Protein AF-E3KCB3-F1 (afdb_monomer_lite)

pLDDT: mean 86.54, std 14.81, range [37.72, 98.25]

Organism: Puccinia graminis f. sp. tritici (strain CRL 75-36-700-3 / race SCCL) (NCBI:txid418459)

Structure (mmCIF, N/CA/C/O backbone):
data_AF-E3KCB3-F1
#
_entry.id   AF-E3KCB3-F1
#
loop_
_atom_site.group_PDB
_atom_site.id
_atom_site.type_symbol
_atom_site.label_atom_id
_atom_site.label_alt_id
_atom_site.label_comp_id
_atom_site.label_asym_id
_atom_site.label_entity_id
_atom_site.label_seq_id
_atom_site.pdbx_PDB_ins_code
_atom_site.Cartn_x
_atom_site.Cartn_y
_atom_site.Cartn_z
_atom_site.occupancy
_atom_site.B_iso_or_equiv
_atom_site.auth_seq_id
_atom_site.auth_comp_id
_atom_site.auth_asym_id
_atom_site.auth_atom_id
_atom_site.pdbx_PDB_model_num
ATOM 1 N N . MET A 1 1 ? 73.413 -11.965 -43.718 1.0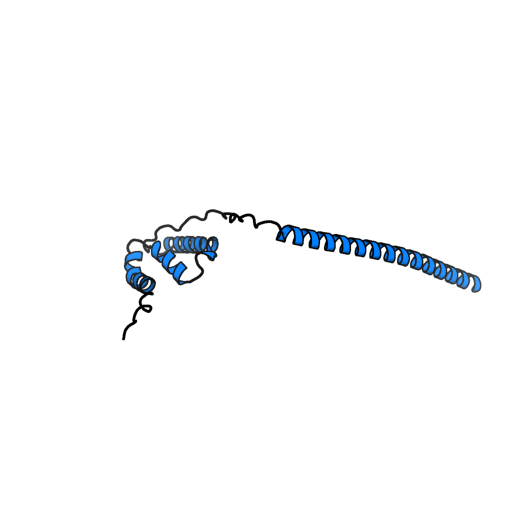0 56.97 1 MET A N 1
ATOM 2 C CA . MET A 1 1 ? 72.393 -12.275 -42.688 1.00 56.97 1 MET A CA 1
ATOM 3 C C . MET A 1 1 ? 71.354 -11.167 -42.487 1.00 56.97 1 MET A C 1
ATOM 5 O O . MET A 1 1 ? 70.260 -11.474 -42.048 1.00 56.97 1 MET A O 1
ATOM 9 N N . GLU A 1 2 ? 71.637 -9.897 -42.802 1.00 60.97 2 GLU A N 1
ATOM 10 C CA . GLU A 1 2 ? 70.711 -8.783 -42.508 1.00 60.97 2 GLU A CA 1
ATOM 11 C C . G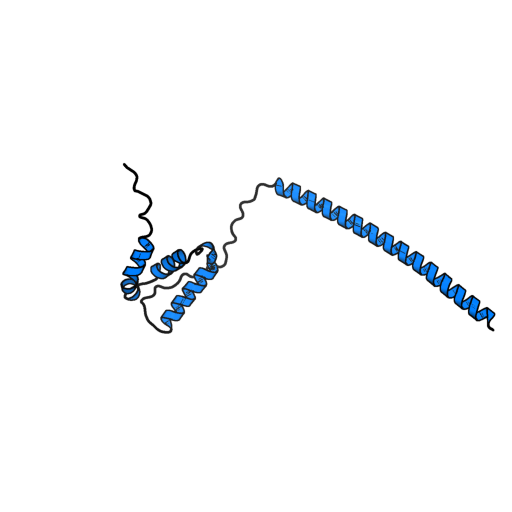LU A 1 2 ? 69.526 -8.639 -43.489 1.00 60.97 2 GLU A C 1
ATOM 13 O O . GLU A 1 2 ? 68.476 -8.122 -43.113 1.00 60.97 2 GLU A O 1
ATOM 18 N N . ILE A 1 3 ? 69.679 -9.122 -44.729 1.00 65.25 3 ILE A N 1
ATOM 19 C CA . ILE A 1 3 ? 68.635 -9.102 -45.771 1.00 65.25 3 ILE A CA 1
ATOM 20 C C . ILE A 1 3 ? 67.511 -10.099 -45.429 1.00 65.25 3 ILE A C 1
ATOM 22 O O . ILE A 1 3 ? 66.354 -9.710 -45.342 1.00 65.25 3 ILE A O 1
ATOM 26 N N . ASP A 1 4 ? 67.874 -11.326 -45.049 1.00 71.50 4 ASP A N 1
ATOM 27 C CA . ASP A 1 4 ? 66.954 -12.403 -44.642 1.00 71.50 4 ASP A CA 1
ATOM 28 C C . ASP A 1 4 ? 66.016 -12.006 -43.477 1.00 71.50 4 ASP A C 1
ATOM 30 O O . ASP A 1 4 ? 64.822 -12.305 -43.456 1.00 71.50 4 ASP A O 1
ATOM 34 N N . LYS A 1 5 ? 66.529 -11.207 -42.531 1.00 78.56 5 LYS A N 1
ATOM 35 C CA . LY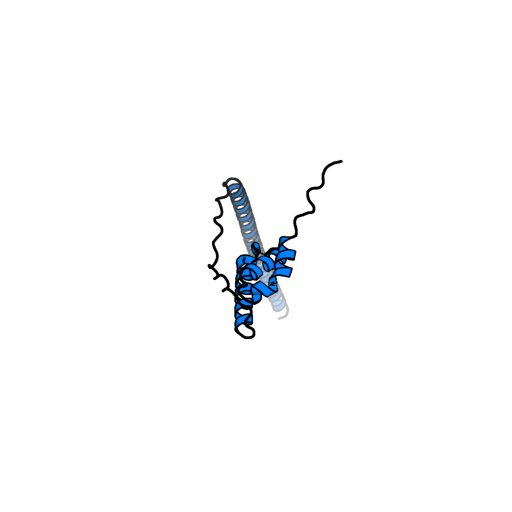S A 1 5 ? 65.752 -10.699 -41.390 1.00 78.56 5 LYS A CA 1
ATOM 36 C C . LYS A 1 5 ? 64.724 -9.632 -41.790 1.00 78.56 5 LYS A C 1
ATOM 38 O O . LYS A 1 5 ? 63.680 -9.521 -41.143 1.00 78.56 5 LYS A O 1
ATOM 43 N N . LYS A 1 6 ? 65.009 -8.827 -42.820 1.00 77.06 6 LYS A N 1
ATOM 44 C CA . LYS A 1 6 ? 64.076 -7.809 -43.336 1.00 77.06 6 LYS A CA 1
ATOM 45 C C . LYS A 1 6 ? 62.940 -8.461 -44.119 1.00 77.06 6 LYS A C 1
ATOM 47 O O . LYS A 1 6 ? 61.788 -8.096 -43.892 1.00 77.06 6 LYS A O 1
ATOM 52 N N . ASP A 1 7 ? 63.250 -9.468 -44.928 1.00 84.50 7 ASP A N 1
ATOM 53 C CA . ASP A 1 7 ? 62.256 -10.214 -45.706 1.00 84.50 7 ASP A CA 1
ATOM 54 C C . ASP A 1 7 ? 61.320 -11.026 -44.798 1.00 84.50 7 ASP A C 1
ATOM 56 O O . ASP A 1 7 ? 60.099 -10.978 -44.955 1.00 84.50 7 ASP A O 1
ATOM 60 N N . SER A 1 8 ? 61.864 -11.661 -43.753 1.00 86.25 8 SER A N 1
ATOM 61 C CA . SER A 1 8 ? 61.067 -12.332 -42.716 1.00 86.25 8 SER A CA 1
ATOM 62 C C . SER A 1 8 ? 60.105 -11.370 -41.999 1.00 86.25 8 SER A C 1
ATOM 64 O O . SER A 1 8 ? 58.935 -11.692 -41.769 1.00 86.25 8 SER A O 1
ATOM 66 N N . LYS A 1 9 ? 60.558 -10.146 -41.694 1.00 89.38 9 LYS A N 1
ATOM 67 C CA . LYS A 1 9 ? 59.720 -9.128 -41.046 1.00 89.38 9 LYS A CA 1
ATOM 68 C C . LYS A 1 9 ? 58.626 -8.603 -41.982 1.00 89.38 9 LYS A C 1
ATOM 70 O O . LYS A 1 9 ? 57.503 -8.389 -41.529 1.00 89.38 9 LYS A O 1
ATOM 75 N N . LEU A 1 10 ? 58.933 -8.417 -43.267 1.00 91.19 10 LEU A N 1
ATOM 76 C CA . LEU A 1 10 ? 57.964 -7.993 -44.280 1.00 91.19 10 LEU A CA 1
ATOM 77 C C . LEU A 1 10 ? 56.866 -9.046 -44.478 1.00 91.19 10 LEU A C 1
ATOM 79 O O . LEU A 1 10 ? 55.684 -8.700 -44.460 1.00 91.19 10 LEU A O 1
ATOM 83 N N . ALA A 1 11 ? 57.243 -10.324 -44.569 1.00 90.69 11 ALA A N 1
ATOM 84 C CA . ALA A 1 11 ? 56.294 -11.431 -44.655 1.00 90.69 11 ALA A CA 1
ATOM 85 C C . ALA A 1 11 ? 55.376 -11.500 -43.420 1.00 90.69 11 ALA A C 1
ATOM 87 O O . ALA A 1 11 ? 54.165 -11.675 -43.558 1.00 90.69 11 ALA A O 1
ATOM 88 N N . GLY A 1 12 ? 55.925 -11.275 -42.219 1.00 93.56 12 GLY A N 1
ATOM 89 C CA . GLY A 1 12 ? 55.139 -11.207 -40.984 1.00 93.56 12 GLY A CA 1
ATOM 90 C C . GLY A 1 12 ? 54.106 -10.073 -40.982 1.00 93.56 12 GLY A C 1
ATOM 91 O O . GLY A 1 12 ? 52.961 -10.281 -40.586 1.00 93.56 12 GLY A O 1
ATOM 92 N N . VAL A 1 13 ? 54.472 -8.888 -41.480 1.00 94.50 13 VAL A N 1
ATOM 93 C CA . VAL A 1 13 ? 53.543 -7.747 -41.591 1.00 94.50 13 VAL A CA 1
ATOM 94 C C . VAL A 1 13 ? 52.457 -8.009 -42.642 1.00 94.50 13 VAL A C 1
ATOM 96 O O . VAL A 1 13 ? 51.291 -7.682 -42.423 1.00 94.50 13 VAL A O 1
ATOM 99 N N . GLN A 1 14 ? 52.806 -8.637 -43.764 1.00 93.62 14 GLN A N 1
ATOM 100 C CA . GLN A 1 14 ? 51.856 -8.950 -44.833 1.00 93.62 14 GLN A CA 1
ATOM 101 C C . GLN A 1 14 ? 50.846 -10.034 -44.413 1.00 93.62 14 GLN A C 1
ATOM 103 O O . GLN A 1 14 ? 49.661 -9.945 -44.755 1.00 93.62 14 GLN A O 1
ATOM 108 N N . ALA A 1 15 ? 51.282 -11.001 -43.598 1.00 94.88 15 ALA A N 1
ATOM 109 C CA . ALA A 1 15 ? 50.403 -11.977 -42.959 1.00 94.88 15 ALA A CA 1
ATOM 110 C C . ALA A 1 15 ? 49.420 -11.304 -41.983 1.00 94.88 15 ALA A C 1
ATOM 112 O O . ALA A 1 15 ? 48.213 -11.515 -42.103 1.00 94.88 15 ALA A O 1
ATOM 113 N N . GLN A 1 16 ? 49.906 -10.417 -41.104 1.00 94.88 16 GLN A N 1
ATOM 114 C CA . GLN A 1 16 ? 49.053 -9.668 -40.166 1.00 94.88 16 GLN A CA 1
ATOM 115 C C . GLN A 1 16 ? 48.022 -8.782 -40.879 1.00 94.88 16 GLN A C 1
ATOM 117 O O . GLN A 1 16 ? 46.873 -8.701 -40.452 1.00 94.88 16 GLN A O 1
ATOM 122 N N . LEU A 1 17 ? 48.394 -8.140 -41.992 1.00 96.81 17 LEU A N 1
ATOM 123 C CA . LEU A 1 17 ? 47.455 -7.338 -42.781 1.00 96.81 17 LEU A CA 1
ATOM 124 C C . LEU A 1 17 ? 46.343 -8.201 -43.395 1.00 96.81 17 LEU A C 1
ATOM 126 O O . LEU A 1 17 ? 45.183 -7.790 -43.436 1.00 96.81 17 LEU A O 1
ATOM 130 N N . THR A 1 18 ? 46.690 -9.400 -43.862 1.00 96.75 18 THR A N 1
ATOM 131 C CA . THR A 1 18 ? 45.729 -10.337 -44.457 1.00 96.75 18 THR A CA 1
ATOM 132 C C . THR A 1 18 ? 44.744 -10.851 -43.410 1.00 96.75 18 THR A C 1
ATOM 134 O O . THR A 1 18 ? 43.536 -10.867 -43.652 1.00 96.75 18 THR A O 1
ATOM 137 N N . GLU A 1 19 ? 45.249 -11.197 -42.227 1.00 96.62 19 GLU A N 1
ATOM 138 C CA . GLU A 1 19 ? 44.433 -11.604 -41.085 1.00 96.62 19 GLU A CA 1
ATOM 139 C C . GLU A 1 19 ? 43.499 -10.474 -40.630 1.00 96.62 19 GLU A C 1
ATOM 141 O O . GLU A 1 19 ? 42.294 -10.687 -40.492 1.00 96.62 19 GLU A O 1
ATOM 146 N N . LEU A 1 20 ? 44.007 -9.243 -40.508 1.00 97.75 20 LEU A N 1
ATOM 147 C CA . LEU A 1 20 ? 43.191 -8.086 -40.138 1.00 97.75 20 LEU A CA 1
ATOM 148 C C . LEU A 1 20 ? 42.059 -7.836 -41.145 1.00 97.75 20 LEU A C 1
ATOM 150 O O . LEU A 1 20 ? 40.925 -7.565 -40.748 1.00 97.75 20 LEU A O 1
ATOM 154 N N . MET A 1 21 ? 42.330 -7.959 -42.447 1.00 97.06 21 MET A N 1
ATOM 155 C CA . MET A 1 21 ? 41.287 -7.836 -43.471 1.00 97.06 21 MET A CA 1
ATOM 156 C C . MET A 1 21 ? 40.219 -8.930 -43.360 1.00 97.06 21 MET A C 1
ATOM 158 O O . MET A 1 21 ? 39.052 -8.657 -43.647 1.00 97.06 21 MET A O 1
ATOM 162 N N . ALA A 1 22 ? 40.592 -10.146 -42.955 1.00 97.56 22 ALA A N 1
ATOM 163 C CA . ALA A 1 22 ? 39.635 -11.222 -42.713 1.00 97.56 22 ALA A CA 1
ATOM 164 C C . ALA A 1 22 ? 38.754 -10.912 -41.493 1.00 97.56 22 ALA A C 1
ATOM 166 O O . ALA A 1 22 ? 37.529 -10.940 -41.606 1.00 97.56 22 ALA A O 1
ATOM 167 N N . VAL A 1 23 ? 39.356 -10.502 -40.373 1.00 97.56 23 VAL A N 1
ATOM 168 C CA . VAL A 1 23 ? 38.623 -10.139 -39.148 1.00 97.56 23 VAL A CA 1
ATOM 169 C C . VAL A 1 23 ? 37.666 -8.971 -39.391 1.00 97.56 23 VAL A C 1
ATOM 171 O O . VAL A 1 23 ? 36.509 -9.030 -38.988 1.00 97.56 23 VAL A O 1
ATOM 174 N N . VAL A 1 24 ? 38.094 -7.930 -40.113 1.00 97.75 24 VAL A N 1
ATOM 175 C CA . VAL A 1 24 ? 37.232 -6.775 -40.430 1.00 97.75 24 VAL A CA 1
ATOM 176 C C . VAL A 1 24 ? 36.034 -7.174 -41.300 1.00 97.75 24 VAL A C 1
ATOM 178 O O . VAL A 1 24 ? 34.953 -6.597 -41.153 1.00 97.75 24 VAL A O 1
ATOM 181 N N . LYS A 1 25 ? 36.190 -8.145 -42.207 1.00 97.19 25 LYS A N 1
ATOM 182 C CA . LYS A 1 25 ? 35.073 -8.654 -43.019 1.00 97.19 25 LYS A CA 1
ATOM 183 C C . LYS A 1 25 ? 34.061 -9.412 -42.167 1.00 97.19 25 LYS A C 1
ATOM 185 O O . LYS A 1 25 ? 32.866 -9.156 -42.309 1.00 97.19 25 LYS A O 1
ATOM 190 N N . GLU A 1 26 ? 34.531 -10.274 -41.270 1.00 97.06 26 GLU A N 1
ATOM 191 C CA . GLU A 1 26 ? 33.654 -11.004 -40.352 1.00 97.06 26 GLU A CA 1
ATOM 192 C C . GLU A 1 26 ? 32.948 -10.058 -39.375 1.00 97.06 26 GLU A C 1
ATOM 194 O O . GLU A 1 26 ? 31.730 -10.119 -39.241 1.00 97.06 26 GLU A O 1
ATOM 199 N N . GLU A 1 27 ? 33.656 -9.089 -38.791 1.00 96.44 27 GLU A N 1
ATOM 200 C CA . GLU A 1 27 ? 33.060 -8.050 -37.937 1.00 96.44 27 GLU A CA 1
ATOM 201 C C . GLU A 1 27 ? 31.944 -7.283 -38.655 1.00 96.44 27 GLU A C 1
ATOM 203 O O . GLU A 1 27 ? 30.867 -7.065 -38.100 1.00 96.44 27 GLU A O 1
ATOM 208 N N . ARG A 1 28 ? 32.168 -6.879 -39.913 1.00 96.69 28 ARG A N 1
ATOM 209 C CA . ARG A 1 28 ? 31.141 -6.192 -40.712 1.00 96.69 28 ARG A CA 1
ATOM 210 C C . ARG A 1 28 ? 29.929 -7.080 -40.971 1.00 96.69 28 ARG A C 1
ATOM 212 O O . ARG A 1 28 ? 28.807 -6.580 -40.945 1.00 96.69 28 ARG A O 1
ATOM 219 N N . LYS A 1 29 ? 30.145 -8.375 -41.204 1.00 97.94 29 LYS A N 1
ATOM 220 C CA . LYS A 1 29 ? 29.064 -9.345 -41.388 1.00 97.94 29 LYS A CA 1
ATOM 221 C C . LYS A 1 29 ? 28.250 -9.510 -40.104 1.00 97.94 29 LYS A C 1
ATOM 223 O O . LYS A 1 29 ? 27.034 -9.350 -40.146 1.00 97.94 29 LYS A O 1
ATOM 228 N N . VAL A 1 30 ? 28.917 -9.716 -38.969 1.00 97.69 30 VAL A N 1
ATOM 229 C CA . VAL A 1 30 ? 28.275 -9.836 -37.650 1.00 97.69 30 VAL A CA 1
ATOM 230 C C . VAL A 1 30 ? 27.477 -8.579 -37.308 1.00 97.69 30 VAL A C 1
ATOM 232 O O . VAL A 1 30 ? 26.338 -8.678 -36.856 1.00 97.69 30 VAL A O 1
ATOM 235 N N . ARG A 1 31 ? 28.035 -7.388 -37.559 1.00 96.31 31 ARG A N 1
ATOM 236 C CA . ARG A 1 31 ? 27.331 -6.115 -37.329 1.00 96.31 31 ARG A CA 1
ATOM 237 C C . ARG A 1 31 ? 26.072 -5.998 -38.175 1.00 96.31 31 ARG A C 1
ATOM 239 O O . ARG A 1 31 ? 25.032 -5.636 -37.639 1.00 96.31 31 ARG A O 1
ATOM 246 N N . LYS A 1 32 ? 26.150 -6.358 -39.457 1.00 97.50 32 LYS A N 1
ATOM 247 C CA . LYS A 1 32 ? 24.994 -6.320 -40.356 1.00 97.50 32 LYS A CA 1
ATOM 248 C C . LYS A 1 32 ? 23.894 -7.291 -39.914 1.00 97.50 32 LYS A C 1
ATOM 250 O O . LYS A 1 32 ? 22.731 -6.914 -39.859 1.00 97.50 32 LYS A O 1
ATOM 255 N N . GLU A 1 33 ? 24.257 -8.513 -39.529 1.00 97.38 33 GLU A N 1
ATOM 256 C CA . GLU A 1 33 ? 23.301 -9.494 -38.995 1.00 97.38 33 GLU A CA 1
ATOM 257 C C . GLU A 1 33 ? 22.669 -9.029 -37.670 1.00 97.38 33 GLU A C 1
ATOM 259 O O . GLU A 1 33 ? 21.485 -9.265 -37.416 1.00 97.38 33 GLU A O 1
ATOM 264 N N . ALA A 1 34 ? 23.445 -8.358 -36.813 1.00 96.88 34 ALA A N 1
ATOM 265 C CA . ALA A 1 34 ? 22.944 -7.803 -35.561 1.00 96.88 34 ALA A CA 1
ATOM 266 C C . ALA A 1 34 ? 21.947 -6.658 -35.794 1.00 96.88 34 ALA A C 1
ATOM 268 O O . ALA A 1 34 ? 20.922 -6.623 -35.113 1.00 96.88 34 ALA A O 1
ATOM 269 N N . GLU A 1 35 ? 22.223 -5.772 -36.751 1.00 97.38 35 GLU A N 1
ATOM 270 C CA . GLU A 1 35 ? 21.341 -4.668 -37.151 1.00 97.38 35 GLU A CA 1
ATOM 271 C C . GLU A 1 35 ? 20.022 -5.200 -37.728 1.00 97.38 35 GLU A C 1
ATOM 273 O O . GLU A 1 35 ? 18.956 -4.886 -37.206 1.00 97.38 35 GLU A O 1
ATOM 278 N N . GLU A 1 36 ? 20.080 -6.163 -38.656 1.00 97.75 36 GLU A N 1
ATOM 279 C CA . GLU A 1 36 ? 18.878 -6.828 -39.184 1.00 97.75 36 GLU A CA 1
ATOM 280 C C . GLU A 1 36 ? 18.046 -7.512 -38.080 1.00 97.75 36 GLU A C 1
ATOM 282 O O . GLU A 1 36 ? 16.816 -7.604 -38.161 1.00 97.75 36 GLU A O 1
ATOM 287 N N . ARG A 1 37 ? 18.699 -8.016 -37.025 1.00 97.44 37 ARG A N 1
ATOM 288 C CA . ARG A 1 37 ? 18.015 -8.625 -35.877 1.00 97.44 37 ARG A CA 1
ATOM 289 C C . ARG A 1 37 ? 17.338 -7.585 -34.985 1.00 97.44 37 ARG A C 1
ATOM 291 O O . ARG A 1 37 ? 16.285 -7.896 -34.421 1.00 97.44 37 ARG A O 1
ATOM 298 N N . LEU A 1 38 ? 17.927 -6.401 -34.836 1.00 97.19 38 LEU A N 1
ATOM 299 C CA . LEU A 1 38 ? 17.310 -5.288 -34.115 1.00 97.19 38 LEU A CA 1
ATOM 300 C C . LEU A 1 38 ? 16.088 -4.780 -34.879 1.00 97.19 38 LEU A C 1
ATOM 302 O O . LEU A 1 38 ? 15.006 -4.778 -34.296 1.00 97.19 38 LEU A O 1
ATOM 306 N N . ASP A 1 39 ? 16.213 -4.535 -36.184 1.00 97.38 39 ASP A N 1
ATOM 307 C CA . ASP A 1 39 ? 15.103 -4.091 -37.037 1.00 97.38 39 ASP A CA 1
ATOM 308 C C . ASP A 1 39 ? 13.916 -5.064 -36.982 1.00 97.38 39 ASP A C 1
ATOM 310 O O . ASP A 1 39 ? 12.757 -4.673 -36.823 1.00 97.38 39 ASP A O 1
ATOM 314 N N . ARG A 1 40 ? 14.187 -6.377 -37.040 1.00 96.88 40 ARG A N 1
ATOM 315 C CA . ARG A 1 40 ? 13.138 -7.403 -36.897 1.00 96.88 40 ARG A CA 1
ATOM 316 C C . ARG A 1 40 ? 12.463 -7.360 -35.532 1.00 96.88 40 ARG A C 1
ATOM 318 O O . ARG A 1 40 ? 11.257 -7.592 -35.451 1.00 96.88 40 ARG A O 1
ATOM 325 N N . ARG A 1 41 ? 13.221 -7.122 -34.461 1.00 95.38 41 ARG A N 1
ATOM 326 C CA . ARG A 1 41 ? 12.672 -7.047 -33.103 1.00 95.38 41 ARG A CA 1
ATOM 327 C C . ARG A 1 41 ? 11.835 -5.783 -32.935 1.00 95.38 41 ARG A C 1
ATOM 329 O O . ARG A 1 41 ? 10.747 -5.878 -32.379 1.00 95.38 41 ARG A O 1
ATOM 336 N N . GLU A 1 42 ? 12.295 -4.646 -33.442 1.00 95.31 42 GLU A N 1
ATOM 337 C CA . GLU A 1 42 ? 11.527 -3.399 -33.431 1.00 95.31 42 GLU A CA 1
ATOM 338 C C . GLU A 1 42 ? 10.220 -3.549 -34.214 1.00 95.31 42 GLU A C 1
ATOM 340 O O . GLU A 1 42 ? 9.153 -3.281 -33.665 1.00 95.31 42 GLU A O 1
ATOM 345 N N . ALA A 1 43 ? 10.254 -4.125 -35.419 1.00 95.56 43 ALA A N 1
ATOM 346 C CA . ALA A 1 43 ? 9.040 -4.406 -36.188 1.00 95.56 43 ALA A CA 1
ATOM 347 C C . ALA A 1 43 ? 8.076 -5.368 -35.461 1.00 95.56 43 ALA A C 1
ATOM 349 O O . ALA A 1 43 ? 6.853 -5.208 -35.527 1.00 95.56 43 ALA A O 1
ATOM 350 N N . GLN A 1 44 ? 8.601 -6.370 -34.747 1.00 93.50 44 GLN A N 1
ATOM 351 C CA . GLN A 1 44 ? 7.787 -7.262 -33.914 1.00 93.50 44 GLN A CA 1
ATOM 352 C C . GLN A 1 44 ? 7.151 -6.526 -32.732 1.00 93.50 44 GLN A C 1
ATOM 354 O O . GLN A 1 44 ? 5.976 -6.760 -32.446 1.00 93.50 44 GLN A O 1
ATOM 359 N N . LEU A 1 45 ? 7.894 -5.634 -32.071 1.00 92.69 45 LEU A N 1
ATOM 360 C CA . LEU A 1 45 ? 7.386 -4.817 -30.970 1.00 92.69 45 LEU A CA 1
ATOM 361 C C . LEU A 1 45 ? 6.310 -3.846 -31.455 1.00 92.69 45 LEU A C 1
ATOM 363 O O . LEU A 1 45 ? 5.235 -3.804 -30.862 1.00 92.69 45 LEU A O 1
ATOM 367 N N . GLU A 1 46 ? 6.530 -3.142 -32.567 1.00 91.94 46 GLU A N 1
ATOM 368 C CA . GLU A 1 46 ? 5.508 -2.271 -33.156 1.00 91.94 46 GLU A CA 1
ATOM 369 C C . GLU A 1 46 ? 4.234 -3.042 -33.510 1.00 91.94 46 GLU A C 1
ATOM 371 O O . GLU A 1 46 ? 3.121 -2.577 -33.253 1.00 91.94 46 GLU A O 1
ATOM 376 N N . LYS A 1 47 ? 4.376 -4.243 -34.084 1.00 90.75 47 LYS A N 1
ATOM 377 C CA . LYS A 1 47 ? 3.230 -5.099 -34.402 1.00 90.75 47 LYS A CA 1
ATOM 378 C C . LYS A 1 47 ? 2.506 -5.571 -33.137 1.00 90.75 47 LYS A C 1
ATOM 380 O O . LYS A 1 47 ? 1.274 -5.599 -33.123 1.00 90.75 47 LYS A O 1
ATOM 385 N N . ALA A 1 48 ? 3.241 -5.922 -32.082 1.00 88.06 48 ALA A N 1
ATOM 386 C CA . ALA A 1 48 ? 2.668 -6.315 -30.796 1.00 88.06 48 ALA A CA 1
ATOM 387 C C . ALA A 1 48 ? 1.912 -5.153 -30.135 1.00 88.06 48 ALA A C 1
ATOM 389 O O . ALA A 1 48 ? 0.788 -5.351 -29.681 1.00 88.06 48 ALA A O 1
ATOM 390 N N . LEU A 1 49 ? 2.468 -3.938 -30.165 1.00 84.69 49 LEU A N 1
ATOM 391 C CA . LEU A 1 49 ? 1.822 -2.730 -29.642 1.00 84.69 49 LEU A CA 1
ATOM 392 C C . LEU A 1 49 ? 0.528 -2.402 -30.401 1.00 84.69 49 LEU A C 1
ATOM 394 O O . LEU A 1 49 ? -0.506 -2.191 -29.775 1.00 84.69 49 LEU A O 1
ATOM 398 N N . LYS A 1 50 ? 0.542 -2.466 -31.739 1.00 81.06 50 LYS A N 1
ATOM 399 C CA . LYS A 1 50 ? -0.667 -2.282 -32.572 1.00 81.06 50 LYS A CA 1
ATOM 400 C C . LYS A 1 50 ? -1.732 -3.360 -32.331 1.00 81.06 50 LYS A C 1
ATOM 402 O O . LYS A 1 50 ? -2.919 -3.108 -32.506 1.00 81.06 50 LYS A O 1
ATOM 407 N N . THR A 1 51 ? -1.322 -4.571 -31.952 1.00 78.19 51 THR A N 1
ATOM 408 C CA . THR A 1 51 ? -2.256 -5.658 -31.608 1.00 78.19 51 THR A CA 1
ATOM 409 C C . THR A 1 51 ? -2.837 -5.466 -30.205 1.00 78.19 51 THR A C 1
ATOM 411 O O . THR A 1 51 ? -4.020 -5.722 -30.006 1.00 78.19 51 THR A O 1
ATOM 414 N N . ALA A 1 52 ? -2.035 -4.977 -29.254 1.00 71.12 52 ALA A N 1
ATOM 415 C CA . ALA A 1 52 ? -2.480 -4.672 -27.897 1.00 71.12 52 ALA A CA 1
ATOM 416 C C . ALA A 1 52 ? -3.501 -3.523 -27.857 1.00 71.12 52 ALA A C 1
ATOM 418 O O . ALA A 1 52 ? -4.459 -3.609 -27.098 1.00 71.12 52 ALA A O 1
ATOM 419 N N . ASP A 1 53 ? -3.344 -2.503 -28.707 1.00 64.06 53 ASP A N 1
ATOM 420 C CA . ASP A 1 53 ? -4.279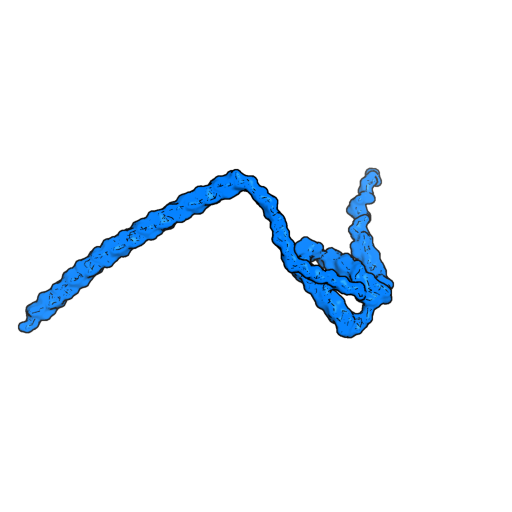 -1.367 -28.804 1.00 64.06 53 ASP A CA 1
ATOM 421 C C . ASP A 1 53 ? -5.652 -1.767 -29.389 1.00 64.06 53 ASP A C 1
ATOM 423 O O . ASP A 1 53 ? -6.681 -1.185 -29.061 1.00 64.06 53 ASP A O 1
ATOM 427 N N . ASN A 1 54 ? -5.692 -2.828 -30.205 1.00 66.25 54 ASN A N 1
ATOM 428 C CA . ASN A 1 54 ? -6.928 -3.382 -30.773 1.00 66.25 54 ASN A CA 1
ATOM 429 C C . ASN A 1 54 ? -7.594 -4.455 -29.895 1.00 66.25 54 ASN A C 1
ATOM 431 O O . ASN A 1 54 ? -8.663 -4.958 -30.254 1.00 66.25 54 ASN A O 1
ATOM 435 N N . GLN A 1 55 ? -6.987 -4.841 -28.769 1.00 58.53 55 GLN A N 1
ATOM 436 C CA . GLN A 1 55 ? -7.590 -5.792 -27.842 1.00 58.53 55 GLN A CA 1
ATOM 437 C C . GLN A 1 55 ? -8.382 -5.019 -26.778 1.00 58.53 55 GLN A C 1
ATOM 439 O O . GLN A 1 55 ? -7.794 -4.206 -26.065 1.00 58.53 55 GLN A O 1
ATOM 444 N N . PRO A 1 56 ? -9.693 -5.275 -26.604 1.00 66.00 56 PRO A N 1
ATOM 445 C CA . PRO A 1 56 ? -10.428 -4.726 -25.473 1.00 66.00 56 PRO A CA 1
ATOM 446 C C . PRO A 1 56 ? -9.682 -5.086 -24.184 1.00 66.00 56 PRO A C 1
ATOM 448 O O . PRO A 1 56 ? -9.314 -6.260 -24.032 1.00 66.00 56 PRO A O 1
ATOM 451 N N . PRO A 1 57 ? -9.432 -4.134 -23.265 1.00 63.12 57 PRO A N 1
ATOM 452 C CA . PRO A 1 57 ? -8.790 -4.459 -22.004 1.00 63.12 57 PRO A CA 1
ATOM 453 C C . PRO A 1 57 ? -9.621 -5.548 -21.331 1.00 63.12 57 PRO A C 1
ATOM 455 O O . PRO A 1 57 ? -10.786 -5.340 -20.987 1.00 63.12 57 PRO A O 1
ATOM 458 N N . ALA A 1 58 ? -9.034 -6.738 -21.183 1.00 66.25 58 ALA A N 1
ATOM 459 C CA . ALA A 1 58 ? -9.623 -7.75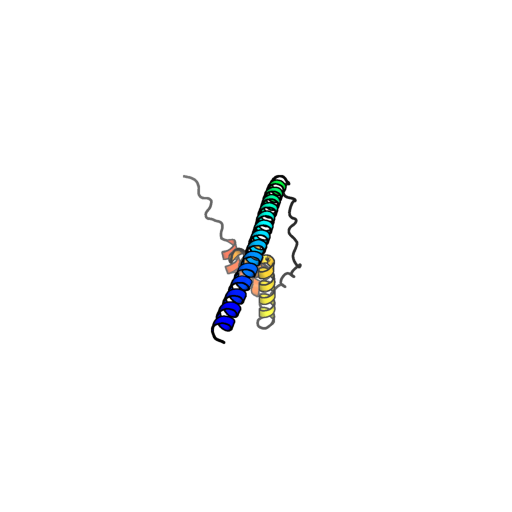4 -20.334 1.00 66.25 58 ALA A CA 1
ATOM 460 C C . ALA A 1 58 ? -9.774 -7.113 -18.949 1.00 66.25 58 ALA A C 1
ATOM 462 O O . ALA A 1 58 ? -8.818 -6.473 -18.494 1.00 66.25 58 ALA A O 1
ATOM 463 N N . PRO A 1 59 ? -10.936 -7.224 -18.281 1.00 62.09 59 PRO A N 1
ATOM 464 C CA . PRO A 1 59 ? -11.067 -6.719 -16.928 1.00 62.09 59 PRO A CA 1
ATOM 465 C C . PRO A 1 59 ? -10.009 -7.424 -16.085 1.00 62.09 59 PRO A C 1
ATOM 467 O O . PRO A 1 59 ? -10.100 -8.623 -15.821 1.00 62.09 59 PRO A O 1
ATOM 470 N N . ALA A 1 60 ? -8.958 -6.688 -15.724 1.00 63.00 60 ALA A N 1
ATOM 471 C CA . ALA A 1 60 ? -7.926 -7.177 -14.841 1.00 63.00 60 ALA A CA 1
ATOM 472 C C . ALA A 1 60 ? -8.601 -7.399 -13.491 1.00 63.00 60 ALA A C 1
ATOM 474 O O . ALA A 1 60 ? -8.824 -6.459 -12.731 1.00 63.00 60 ALA A O 1
ATOM 475 N N . SER A 1 61 ? -8.994 -8.640 -13.208 1.00 60.75 61 SER A N 1
ATOM 476 C CA . SER A 1 61 ? -9.379 -9.025 -11.857 1.00 60.75 61 SER A CA 1
ATOM 477 C C . SER A 1 61 ? -8.191 -8.678 -10.962 1.00 60.75 61 SER A C 1
ATOM 479 O O . SER A 1 61 ? -7.111 -9.231 -11.193 1.00 60.75 61 SER A O 1
ATOM 481 N N . PRO A 1 62 ? -8.339 -7.770 -9.981 1.00 63.75 62 PRO A N 1
ATOM 482 C CA . PRO A 1 62 ? -7.244 -7.472 -9.080 1.00 63.75 62 PRO A CA 1
ATOM 483 C C . PRO A 1 62 ? -6.857 -8.789 -8.417 1.00 63.75 62 PRO A C 1
ATOM 485 O O . PRO A 1 62 ? -7.705 -9.458 -7.816 1.00 63.75 62 PRO A O 1
ATOM 488 N N . ALA A 1 63 ? -5.601 -9.201 -8.596 1.00 63.44 63 ALA A N 1
ATOM 489 C CA . ALA A 1 63 ? -5.058 -10.358 -7.910 1.00 63.44 63 ALA A CA 1
ATOM 490 C C . ALA A 1 63 ? -5.242 -10.096 -6.413 1.00 63.44 63 ALA A C 1
ATOM 492 O O . ALA A 1 63 ? -4.596 -9.216 -5.844 1.00 63.44 63 ALA A O 1
ATOM 493 N N . LYS A 1 64 ? -6.207 -10.783 -5.791 1.00 69.69 64 LYS A N 1
ATOM 494 C CA . LYS A 1 64 ? -6.476 -10.622 -4.365 1.00 69.69 64 LYS A CA 1
ATOM 495 C C . LYS A 1 64 ? -5.238 -11.144 -3.648 1.00 69.69 64 LYS A C 1
ATOM 497 O O . LYS A 1 64 ? -4.958 -12.339 -3.708 1.00 69.69 64 LYS A O 1
ATOM 502 N N . GLY A 1 65 ? -4.471 -10.233 -3.053 1.00 70.50 65 GLY A N 1
ATOM 503 C CA . GLY A 1 65 ? -3.290 -10.578 -2.273 1.00 70.50 65 GLY A CA 1
ATOM 504 C C . GLY A 1 65 ? -3.633 -11.478 -1.078 1.00 70.50 65 GLY A C 1
ATOM 505 O O . GLY A 1 65 ? -4.803 -11.806 -0.848 1.00 70.50 65 GLY A O 1
ATOM 506 N N . PRO A 1 66 ? -2.622 -11.884 -0.294 1.00 78.44 66 PRO A N 1
ATOM 507 C CA . PRO A 1 66 ? -2.837 -12.666 0.918 1.00 78.44 66 PRO A CA 1
ATOM 508 C C . PRO A 1 66 ? -3.895 -12.018 1.819 1.00 78.44 66 PRO A C 1
ATOM 510 O O . PRO A 1 66 ? -3.853 -10.816 2.083 1.00 78.44 66 PRO A O 1
ATOM 513 N N . LYS A 1 67 ? -4.856 -12.813 2.299 1.00 83.81 67 LYS A N 1
ATOM 514 C CA . LYS A 1 67 ? -5.896 -12.325 3.210 1.00 83.81 67 LYS A CA 1
ATOM 515 C C . LYS A 1 67 ? -5.274 -12.057 4.581 1.00 83.81 67 LYS A C 1
ATOM 517 O O . LYS A 1 67 ? -4.982 -12.996 5.316 1.00 83.81 67 LYS A O 1
ATOM 522 N N . ILE A 1 68 ? -5.079 -10.785 4.917 1.00 89.38 68 ILE A N 1
ATOM 523 C CA . ILE A 1 68 ? -4.566 -10.369 6.227 1.00 89.38 68 ILE A CA 1
ATOM 524 C C . ILE A 1 68 ? -5.699 -10.356 7.256 1.00 89.38 68 ILE A C 1
ATOM 526 O O . ILE A 1 68 ? -6.821 -9.939 6.959 1.00 89.38 68 ILE A O 1
ATOM 530 N N . GLY A 1 69 ? -5.410 -10.852 8.461 1.00 90.69 69 GLY A N 1
ATOM 531 C CA . GLY A 1 69 ? -6.344 -10.830 9.584 1.00 90.69 69 GLY A CA 1
ATOM 532 C C . GLY A 1 69 ? -6.636 -9.402 10.045 1.00 90.69 69 GLY A C 1
ATOM 533 O O . GLY A 1 69 ? -5.750 -8.551 10.042 1.00 90.69 69 GLY A O 1
ATOM 534 N N . ILE A 1 70 ? -7.881 -9.140 10.438 1.00 94.25 70 ILE A N 1
ATOM 535 C CA . ILE A 1 70 ? -8.257 -7.871 11.072 1.00 94.25 70 ILE A CA 1
ATOM 536 C C . ILE A 1 70 ? -7.757 -7.826 12.529 1.00 94.25 70 ILE A C 1
ATOM 538 O O . ILE A 1 70 ? -7.608 -8.890 13.132 1.00 94.25 70 ILE A O 1
ATOM 542 N N . PRO A 1 71 ? -7.513 -6.634 13.107 1.00 96.94 71 PRO A N 1
ATOM 543 C CA . PRO A 1 71 ? -7.134 -6.504 14.513 1.00 96.94 71 PRO A CA 1
ATOM 544 C C . PRO A 1 71 ? -8.209 -7.015 15.477 1.00 96.94 71 PRO A C 1
ATOM 546 O O . PRO A 1 71 ? -9.404 -6.976 15.178 1.00 96.94 71 PRO A O 1
ATOM 549 N N . ASP A 1 72 ? -7.795 -7.422 16.673 1.00 97.56 72 ASP A N 1
ATOM 550 C CA . ASP A 1 72 ? -8.724 -7.729 17.760 1.00 97.56 72 ASP A CA 1
ATOM 551 C C . ASP A 1 72 ? -9.272 -6.444 18.407 1.00 97.56 72 ASP A C 1
ATOM 553 O O . ASP A 1 72 ? -8.703 -5.355 18.282 1.00 97.56 72 ASP A O 1
ATOM 557 N N . LYS A 1 73 ? -10.396 -6.551 19.131 1.00 97.88 73 LYS A N 1
ATOM 558 C CA . LYS A 1 73 ? -10.911 -5.422 19.922 1.00 97.88 73 LYS A CA 1
ATOM 559 C C . LYS A 1 73 ? -9.996 -5.143 21.114 1.00 97.88 73 LYS A C 1
ATOM 561 O O . LYS A 1 73 ? -9.638 -6.060 21.850 1.00 97.88 73 LYS A O 1
ATOM 566 N N . PHE A 1 74 ? -9.689 -3.869 21.348 1.00 98.25 74 PHE A N 1
ATOM 567 C CA . PHE A 1 74 ? -8.770 -3.439 22.400 1.00 98.25 74 PHE A CA 1
ATOM 568 C C . PHE A 1 74 ? -9.472 -2.621 23.486 1.00 98.25 74 PHE A C 1
ATOM 570 O O . PHE A 1 74 ? -10.106 -1.605 23.208 1.00 98.25 74 PHE A O 1
ATOM 577 N N . ASP A 1 75 ? -9.349 -3.062 24.736 1.00 97.75 75 ASP A N 1
ATOM 578 C CA . ASP A 1 75 ? -10.025 -2.470 25.898 1.00 97.75 75 ASP A CA 1
ATOM 579 C C . ASP A 1 75 ? -9.226 -1.359 26.599 1.00 97.75 75 ASP A C 1
ATOM 581 O O . ASP A 1 75 ? -9.753 -0.685 27.486 1.00 97.75 75 ASP A O 1
ATOM 585 N N . GLY A 1 76 ? -7.970 -1.143 26.196 1.00 96.75 76 GLY A N 1
ATOM 586 C CA . GLY A 1 76 ? -7.063 -0.188 26.837 1.00 96.75 76 GLY A CA 1
ATOM 587 C C . GLY A 1 76 ? -6.042 -0.811 27.784 1.00 96.75 76 GLY A C 1
ATOM 588 O O . GLY A 1 76 ? -5.288 -0.068 28.418 1.00 96.75 76 GLY A O 1
ATOM 589 N N . THR A 1 77 ? -5.985 -2.143 27.896 1.00 97.81 77 THR A N 1
ATOM 590 C CA . THR A 1 77 ? -4.991 -2.819 28.739 1.00 97.81 77 THR A CA 1
ATOM 591 C C . THR A 1 77 ? -3.563 -2.478 28.294 1.00 97.81 77 THR A C 1
ATOM 593 O O . THR A 1 77 ? -3.167 -2.729 27.159 1.00 97.81 77 THR A O 1
ATOM 596 N N . ARG A 1 78 ? -2.763 -1.924 29.209 1.00 95.38 78 ARG A N 1
ATOM 597 C CA . ARG A 1 78 ? -1.373 -1.508 28.951 1.00 95.38 78 ARG A CA 1
ATOM 598 C C . ARG A 1 78 ? -0.404 -2.698 28.840 1.00 95.38 78 ARG A C 1
ATOM 600 O O . ARG A 1 78 ? -0.744 -3.829 29.180 1.00 95.38 78 ARG A O 1
ATOM 607 N N . GLY A 1 79 ? 0.829 -2.421 28.412 1.00 96.62 79 GLY A N 1
ATOM 608 C CA . GLY A 1 79 ? 1.899 -3.415 28.276 1.00 96.62 79 GLY A CA 1
ATOM 609 C C . GLY A 1 79 ? 1.753 -4.246 27.002 1.00 96.62 79 GLY A C 1
ATOM 610 O O . GLY A 1 79 ? 1.296 -3.735 25.983 1.00 96.62 79 GLY A O 1
ATOM 611 N N . ALA A 1 80 ? 2.088 -5.537 27.073 1.00 97.69 80 ALA A N 1
ATOM 612 C CA . ALA A 1 80 ? 2.133 -6.429 25.910 1.00 97.69 80 ALA A CA 1
ATOM 613 C C . ALA A 1 80 ? 0.839 -6.435 25.071 1.00 97.69 80 ALA A C 1
ATOM 615 O O . ALA A 1 80 ? 0.897 -6.508 23.848 1.00 97.69 80 ALA A O 1
ATOM 616 N N . LYS A 1 81 ? -0.341 -6.302 25.697 1.00 96.19 81 LYS A N 1
ATOM 617 C CA . LYS A 1 81 ? -1.615 -6.239 24.956 1.00 96.19 81 LYS A CA 1
ATOM 618 C C . LYS A 1 81 ? -1.727 -4.998 24.061 1.00 96.19 81 LYS A C 1
ATOM 620 O O . LYS A 1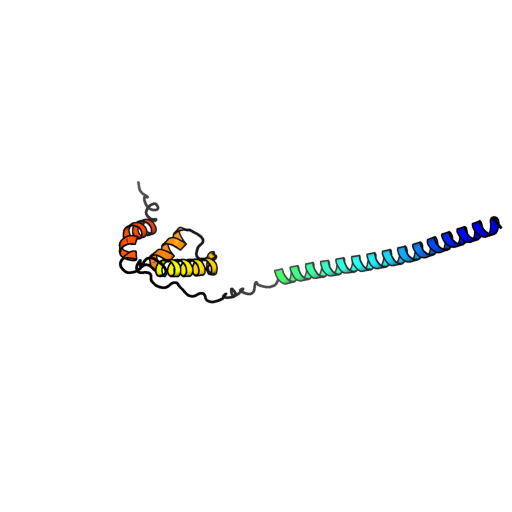 81 ? -2.279 -5.097 22.969 1.00 96.19 81 LYS A O 1
ATOM 625 N N . ALA A 1 82 ? -1.196 -3.856 24.498 1.00 97.25 82 ALA A N 1
ATOM 626 C CA . ALA A 1 82 ? -1.179 -2.639 23.692 1.00 97.25 82 ALA A CA 1
ATOM 627 C C . ALA A 1 82 ? -0.230 -2.784 22.492 1.00 97.25 82 ALA A C 1
ATOM 629 O O . ALA A 1 82 ? -0.590 -2.412 21.380 1.00 97.25 82 ALA A O 1
ATOM 630 N N . GLU A 1 83 ? 0.948 -3.381 22.695 1.00 97.75 83 GLU A N 1
ATOM 631 C CA . GLU A 1 83 ? 1.907 -3.648 21.614 1.00 97.75 83 GLU A CA 1
ATOM 632 C C . GLU A 1 83 ? 1.330 -4.599 20.561 1.00 97.75 83 GLU A C 1
ATOM 634 O O . GLU A 1 83 ? 1.429 -4.331 19.364 1.00 97.75 83 GLU A O 1
ATOM 639 N N . VAL A 1 84 ? 0.665 -5.676 20.995 1.00 98.00 84 VAL A N 1
ATOM 640 C CA . VAL A 1 84 ? -0.011 -6.618 20.089 1.00 98.00 84 VAL A CA 1
ATOM 641 C C . VAL A 1 84 ? -1.071 -5.908 19.248 1.00 98.00 84 VAL A C 1
ATOM 643 O O . VAL A 1 84 ? -1.075 -6.067 18.028 1.00 98.00 84 VAL A O 1
ATOM 646 N N . PHE A 1 85 ? -1.924 -5.087 19.868 1.00 97.94 85 PHE A N 1
ATOM 647 C CA . PHE A 1 85 ? -2.950 -4.330 19.148 1.00 97.94 85 PHE A CA 1
ATOM 648 C C . PHE A 1 85 ? -2.343 -3.390 18.094 1.00 97.94 85 PHE A C 1
ATOM 650 O O . PHE A 1 85 ? -2.772 -3.393 16.939 1.00 97.94 85 PHE A O 1
ATOM 657 N N . ILE A 1 86 ? -1.304 -2.628 18.455 1.00 97.25 86 ILE A N 1
ATOM 658 C CA . ILE A 1 86 ? -0.626 -1.719 17.519 1.00 97.25 86 ILE A CA 1
ATOM 659 C C . ILE A 1 86 ? 0.034 -2.489 16.369 1.00 97.25 86 ILE A C 1
ATOM 661 O O . ILE A 1 86 ? -0.082 -2.080 15.214 1.00 97.25 86 ILE A O 1
ATOM 665 N N . ASN A 1 87 ? 0.664 -3.631 16.644 1.00 97.69 87 ASN A N 1
ATOM 666 C CA . ASN A 1 87 ? 1.264 -4.464 15.602 1.00 97.69 87 ASN A CA 1
ATOM 667 C C . ASN A 1 87 ? 0.213 -5.022 14.630 1.00 97.69 87 ASN A C 1
ATOM 669 O O . ASN A 1 87 ? 0.430 -4.989 13.419 1.00 97.69 87 ASN A O 1
ATOM 673 N N . GLN A 1 88 ? -0.942 -5.477 15.128 1.00 97.56 88 GLN A N 1
ATOM 674 C CA . GLN A 1 88 ? -2.053 -5.928 14.281 1.00 97.56 88 GLN A CA 1
ATOM 675 C C . GLN A 1 88 ? -2.585 -4.798 13.383 1.00 97.56 88 GLN A C 1
ATOM 677 O O . GLN A 1 88 ? -2.790 -5.009 12.187 1.00 97.56 88 GLN A O 1
ATOM 682 N N . VAL A 1 89 ? -2.764 -3.591 13.934 1.00 97.12 89 VAL A N 1
ATOM 683 C CA . VAL A 1 89 ? -3.164 -2.401 13.162 1.00 97.12 89 VAL A CA 1
ATOM 684 C C . VAL A 1 89 ? -2.141 -2.094 12.068 1.00 97.12 89 VAL A C 1
ATOM 686 O O . VAL A 1 89 ? -2.523 -1.952 10.907 1.00 97.12 89 VAL A O 1
ATOM 689 N N . ASN A 1 90 ? -0.853 -2.035 12.414 1.00 96.19 90 ASN A N 1
ATOM 690 C CA . ASN A 1 90 ? 0.215 -1.712 11.467 1.00 96.19 90 ASN A CA 1
ATOM 691 C C . ASN A 1 90 ? 0.286 -2.725 10.320 1.00 96.19 90 ASN A C 1
ATOM 693 O O . ASN A 1 90 ? 0.388 -2.326 9.162 1.00 96.19 90 ASN A O 1
ATOM 697 N N . LEU A 1 91 ? 0.178 -4.024 10.620 1.00 96.19 91 LEU A N 1
ATOM 698 C CA . LEU A 1 91 ? 0.150 -5.074 9.599 1.00 96.19 91 LEU A CA 1
ATOM 699 C C . LEU A 1 91 ? -1.046 -4.921 8.654 1.00 96.19 91 LEU A C 1
ATOM 701 O O . LEU A 1 91 ? -0.892 -5.065 7.439 1.00 96.19 91 LEU A O 1
ATOM 705 N N . TYR A 1 92 ? -2.225 -4.601 9.191 1.00 96.00 92 TYR A N 1
ATOM 706 C CA . TYR A 1 92 ? -3.420 -4.417 8.375 1.00 96.00 92 TYR A CA 1
ATOM 707 C C . TYR A 1 92 ? -3.314 -3.190 7.464 1.00 96.00 92 TYR A C 1
ATOM 709 O O . TYR A 1 92 ? -3.621 -3.286 6.273 1.00 96.00 92 TYR A O 1
ATOM 717 N N . VAL A 1 93 ? -2.859 -2.053 8.001 1.00 95.19 93 VAL A N 1
ATOM 718 C CA . VAL A 1 93 ? -2.677 -0.810 7.237 1.00 95.19 93 VAL A CA 1
ATOM 719 C C . VAL A 1 93 ? -1.613 -0.991 6.158 1.00 95.19 93 VAL A C 1
ATOM 721 O O . VAL A 1 93 ? -1.851 -0.621 5.012 1.00 95.19 93 VAL A O 1
ATOM 724 N N . LEU A 1 94 ? -0.485 -1.628 6.485 1.00 93.69 94 LEU A N 1
ATOM 725 C CA . LEU A 1 94 ? 0.594 -1.896 5.533 1.00 93.69 94 LEU A CA 1
ATOM 726 C C . LEU A 1 94 ? 0.110 -2.744 4.349 1.00 93.69 94 LEU A C 1
ATOM 728 O O . LEU A 1 94 ? 0.388 -2.422 3.196 1.00 93.69 94 LEU A O 1
ATOM 732 N N . ALA A 1 95 ? -0.641 -3.810 4.622 1.00 92.19 95 ALA A N 1
ATOM 733 C CA . ALA A 1 95 ? -1.141 -4.700 3.578 1.00 92.19 95 ALA A CA 1
ATOM 734 C C . ALA A 1 95 ? -2.280 -4.099 2.743 1.00 92.19 95 ALA A C 1
ATOM 736 O O . ALA A 1 95 ? -2.482 -4.491 1.595 1.00 92.19 95 ALA A O 1
ATOM 737 N N . ASN A 1 96 ? -3.024 -3.149 3.309 1.00 92.06 96 ASN A N 1
ATOM 738 C CA . ASN A 1 96 ? -4.166 -2.509 2.667 1.00 92.06 96 ASN A CA 1
ATOM 739 C C . ASN A 1 96 ? -3.927 -1.010 2.454 1.00 92.06 96 ASN A C 1
ATOM 741 O O . ASN A 1 96 ? -4.869 -0.232 2.555 1.00 92.06 96 ASN A O 1
ATOM 745 N N . GLY A 1 97 ? -2.690 -0.593 2.157 1.00 91.06 97 GLY A N 1
ATOM 746 C CA . GLY A 1 97 ? -2.316 0.829 2.114 1.00 91.06 97 GLY A CA 1
ATOM 747 C C . GLY A 1 97 ? -3.207 1.695 1.215 1.00 91.06 97 GLY A C 1
ATOM 748 O O . GLY A 1 97 ? -3.519 2.825 1.569 1.00 91.06 97 GLY A O 1
ATOM 749 N N . HIS A 1 98 ? -3.718 1.132 0.116 1.00 90.56 98 HIS A N 1
ATOM 750 C CA . HIS A 1 98 ? -4.680 1.787 -0.782 1.00 90.56 98 HIS A CA 1
ATOM 751 C C . HIS A 1 98 ? -6.026 2.155 -0.119 1.00 90.56 98 HIS A C 1
ATOM 753 O O . HIS A 1 98 ? -6.744 3.001 -0.631 1.00 90.56 98 HIS A O 1
ATOM 759 N N . LEU A 1 99 ? -6.395 1.535 1.008 1.00 91.00 99 LEU A N 1
ATOM 760 C CA . LEU A 1 99 ? -7.588 1.892 1.793 1.00 91.00 99 LEU A CA 1
ATOM 761 C C . LEU A 1 99 ? -7.307 2.996 2.826 1.00 91.00 99 LEU A C 1
ATOM 763 O O . LEU A 1 99 ? -8.239 3.528 3.429 1.00 91.00 99 LEU A O 1
ATOM 767 N N . PHE A 1 100 ? -6.035 3.323 3.059 1.00 93.19 100 PHE A N 1
ATOM 768 C CA . PHE A 1 100 ? -5.566 4.182 4.144 1.00 93.19 100 PHE A CA 1
ATOM 769 C C . PHE A 1 100 ? -4.731 5.353 3.618 1.00 93.19 100 PHE A C 1
ATOM 771 O O . PHE A 1 100 ? -3.650 5.640 4.119 1.00 93.19 100 PHE A O 1
ATOM 778 N N . GLU A 1 101 ? -5.257 6.064 2.622 1.00 91.38 101 GLU A N 1
ATOM 779 C CA . GLU A 1 101 ? -4.572 7.195 1.973 1.00 91.38 101 GLU A CA 1
ATOM 780 C C . GLU A 1 101 ? -4.437 8.440 2.868 1.00 91.38 101 GLU A C 1
ATOM 782 O O . GLU A 1 101 ? -3.740 9.391 2.524 1.00 91.38 101 GLU A O 1
ATOM 787 N N . THR A 1 102 ? -5.122 8.463 4.015 1.00 92.00 102 THR A N 1
ATOM 788 C CA . THR A 1 102 ? -5.102 9.593 4.947 1.00 92.00 102 THR A CA 1
ATOM 789 C C . THR A 1 102 ? -4.955 9.124 6.386 1.00 92.00 102 THR A C 1
ATOM 791 O O . THR A 1 102 ? -5.532 8.109 6.789 1.00 92.00 102 THR A O 1
ATOM 794 N N . ASP A 1 103 ? -4.299 9.943 7.208 1.00 91.06 103 ASP A N 1
ATOM 795 C CA . ASP A 1 103 ? -4.224 9.728 8.658 1.00 91.06 103 ASP A CA 1
ATOM 796 C C . ASP A 1 103 ? -5.620 9.620 9.285 1.00 91.06 103 ASP A C 1
ATOM 798 O O . ASP A 1 103 ? -5.840 8.849 10.218 1.00 91.06 103 ASP A O 1
ATOM 802 N N . ARG A 1 104 ? -6.610 10.346 8.741 1.00 90.12 104 ARG A N 1
ATOM 803 C CA . ARG A 1 104 ? -8.004 10.258 9.196 1.00 90.12 104 ARG A CA 1
ATOM 804 C C . ARG A 1 104 ? -8.573 8.854 8.994 1.00 90.12 104 ARG A C 1
ATOM 806 O O . ARG A 1 104 ? -9.257 8.370 9.892 1.00 90.12 104 ARG A O 1
ATOM 813 N N . ALA A 1 105 ? -8.295 8.198 7.865 1.00 92.50 105 ALA A N 1
ATOM 814 C CA . ALA A 1 105 ? -8.754 6.832 7.606 1.00 92.50 105 ALA A CA 1
ATOM 815 C C . ALA A 1 105 ? -8.138 5.834 8.600 1.00 92.50 105 ALA A C 1
ATOM 817 O O . ALA A 1 105 ? -8.853 4.996 9.153 1.00 92.50 105 ALA A O 1
ATOM 818 N N . ILE A 1 106 ? -6.844 5.984 8.902 1.00 93.56 106 ILE A N 1
ATOM 819 C CA . ILE A 1 106 ? -6.152 5.175 9.916 1.00 93.56 106 ILE A CA 1
ATOM 820 C C . ILE A 1 106 ? -6.783 5.405 11.295 1.00 93.56 106 ILE A C 1
ATOM 822 O O . ILE A 1 106 ? -7.124 4.449 11.989 1.00 93.56 106 ILE A O 1
ATOM 826 N N . MET A 1 107 ? -7.012 6.664 11.678 1.00 92.94 107 MET A N 1
ATOM 827 C CA . MET A 1 107 ? -7.618 7.012 12.967 1.00 92.94 107 MET A CA 1
ATOM 828 C C . MET A 1 107 ? -9.041 6.463 13.106 1.00 92.94 107 MET A C 1
ATOM 830 O O . MET A 1 107 ? -9.360 5.871 14.133 1.00 92.94 107 MET A O 1
ATOM 834 N N . VAL A 1 108 ? -9.892 6.611 12.084 1.00 93.44 108 VAL A N 1
ATOM 835 C CA . VAL A 1 108 ? -11.250 6.033 12.076 1.00 93.44 108 VAL A CA 1
ATOM 836 C C . VAL A 1 108 ? -11.189 4.519 12.262 1.00 93.44 108 VAL A C 1
ATOM 838 O O . VAL A 1 108 ? -11.934 3.967 13.075 1.00 93.44 108 VAL A O 1
ATOM 841 N N . PHE A 1 109 ? -10.274 3.854 11.559 1.00 95.12 109 PHE A N 1
ATOM 842 C CA . PHE A 1 109 ? -10.083 2.418 11.678 1.00 95.12 109 PHE A CA 1
ATOM 843 C C . PHE A 1 109 ? -9.646 2.017 13.085 1.00 95.12 109 PHE A C 1
ATOM 845 O O . PHE A 1 109 ? -10.355 1.240 13.715 1.00 95.12 109 PHE A O 1
ATOM 852 N N . VAL A 1 110 ? -8.576 2.597 13.633 1.00 95.88 110 VAL A N 1
ATOM 853 C CA . VAL A 1 110 ? -8.102 2.296 14.998 1.00 95.88 110 VAL A CA 1
ATOM 854 C C . VAL A 1 110 ? -9.203 2.521 16.035 1.00 95.88 110 VAL A C 1
ATOM 856 O O . VAL A 1 110 ? -9.466 1.642 16.857 1.00 95.88 110 VAL A O 1
ATOM 859 N N . LEU A 1 111 ? -9.898 3.660 15.960 1.00 94.69 111 LEU A N 1
ATOM 860 C CA . LEU A 1 111 ? -10.994 3.997 16.869 1.00 94.69 111 LEU A CA 1
ATOM 861 C C . LEU A 1 111 ? -12.129 2.964 16.804 1.00 94.69 111 LEU A C 1
ATOM 863 O O . LEU A 1 111 ? -12.698 2.628 17.841 1.00 94.69 111 LEU A O 1
ATOM 867 N N . SER A 1 112 ? -12.422 2.408 15.624 1.00 94.44 112 SER A N 1
ATOM 868 C CA . SER A 1 112 ? -13.464 1.385 15.458 1.00 94.44 112 SER A CA 1
ATOM 869 C C . SER A 1 112 ? -13.154 0.058 16.168 1.00 94.44 112 SER A C 1
ATOM 871 O O . SER A 1 112 ? -14.075 -0.723 16.428 1.00 94.44 112 SER A O 1
ATOM 873 N N . TYR A 1 113 ? -11.889 -0.210 16.515 1.00 97.06 113 TYR A N 1
ATOM 874 C CA . TYR A 1 113 ? -11.473 -1.410 17.253 1.00 97.06 113 TYR A CA 1
ATOM 875 C C . TYR A 1 113 ? -11.323 -1.194 18.761 1.00 97.06 113 TYR A C 1
ATOM 877 O O . TYR A 1 113 ? -11.081 -2.159 19.485 1.00 97.06 113 TYR A O 1
ATOM 885 N N . LEU A 1 114 ? -11.541 0.019 19.268 1.00 97.25 114 LEU A N 1
ATOM 886 C CA . LEU A 1 114 ? -11.553 0.252 20.709 1.00 97.25 114 LEU A CA 1
ATOM 887 C C . LEU A 1 114 ? -12.856 -0.251 21.340 1.00 97.25 114 LEU A C 1
ATOM 889 O O . LEU A 1 114 ? -13.949 -0.065 20.804 1.00 97.25 114 LEU A O 1
ATOM 893 N N . THR A 1 115 ? -12.742 -0.855 22.517 1.00 97.31 115 THR A N 1
ATOM 894 C CA . THR A 1 115 ? -13.867 -1.309 23.342 1.00 97.31 115 THR A CA 1
ATOM 895 C C . THR A 1 115 ? -13.665 -0.893 24.801 1.00 97.31 115 THR A C 1
ATOM 897 O O . THR A 1 115 ? -12.608 -0.376 25.165 1.00 97.31 115 THR A O 1
ATOM 900 N N . GLY A 1 116 ? -14.689 -1.071 25.635 1.00 96.62 116 GLY A N 1
ATOM 901 C CA . GLY A 1 116 ? -14.604 -0.869 27.081 1.00 96.62 116 GLY A CA 1
ATOM 902 C C . GLY A 1 116 ? -13.999 0.488 27.491 1.00 96.62 116 GLY A C 1
ATOM 903 O O . GLY A 1 116 ? -14.349 1.517 26.902 1.00 96.62 116 GLY A O 1
ATOM 904 N N . PRO A 1 117 ? -13.089 0.514 28.486 1.00 97.00 117 PRO A N 1
ATOM 905 C CA . PRO A 1 117 ? -12.465 1.746 28.972 1.00 97.00 117 PRO A CA 1
ATOM 906 C C . PRO A 1 117 ? -11.755 2.571 27.891 1.00 97.00 117 PRO A C 1
ATOM 908 O O . PRO A 1 117 ? -11.873 3.798 27.902 1.00 97.00 117 PRO A O 1
ATOM 911 N N . ALA A 1 118 ? -11.062 1.936 26.938 1.00 97.19 118 ALA A N 1
ATOM 912 C CA . ALA A 1 118 ? -10.412 2.649 25.837 1.00 97.19 118 ALA A CA 1
ATOM 913 C C . ALA A 1 118 ? -11.412 3.377 24.935 1.00 97.19 118 ALA A C 1
ATOM 915 O O . ALA A 1 118 ? -11.167 4.520 24.550 1.00 97.19 118 ALA A O 1
ATOM 916 N N . SER A 1 119 ? -12.546 2.746 24.624 1.00 96.00 119 SER A N 1
ATOM 917 C CA . SER A 1 119 ? -13.597 3.384 23.824 1.00 96.00 119 SER A CA 1
ATOM 918 C C . SER A 1 119 ? -14.218 4.574 24.555 1.00 96.00 119 SER A C 1
ATOM 920 O O . SER A 1 119 ? -14.402 5.635 23.955 1.00 96.00 119 SER A O 1
ATOM 922 N N . SER A 1 120 ? -14.468 4.438 25.864 1.00 96.44 120 SER A N 1
ATOM 923 C CA . SER A 1 120 ? -14.961 5.532 26.712 1.00 96.44 120 SER A CA 1
ATOM 924 C C . SER A 1 120 ? -13.984 6.704 26.762 1.00 96.44 120 SER A C 1
ATOM 926 O O . SER A 1 120 ? -14.393 7.854 26.607 1.00 96.44 120 SER A O 1
ATOM 928 N N . TRP A 1 121 ? -12.689 6.417 26.922 1.00 95.31 121 TRP A N 1
ATOM 929 C CA . TRP A 1 121 ? -11.641 7.431 26.856 1.00 95.31 121 TRP A CA 1
ATOM 930 C C . TRP A 1 121 ? -11.640 8.124 25.490 1.00 95.31 121 TRP A C 1
ATOM 932 O O . TRP A 1 121 ? -11.656 9.347 25.432 1.00 95.31 121 TRP A O 1
ATOM 942 N N . ALA A 1 122 ? -11.727 7.370 24.392 1.00 94.06 122 ALA A N 1
ATOM 943 C CA . ALA A 1 122 ? -11.609 7.894 23.034 1.00 94.06 122 ALA A CA 1
ATOM 944 C C . ALA A 1 122 ? -12.799 8.756 22.545 1.00 94.06 122 ALA A C 1
ATOM 946 O O . ALA A 1 122 ? -12.689 9.409 21.502 1.00 94.06 122 ALA A O 1
ATOM 947 N N . GLN A 1 123 ? -13.924 8.800 23.271 1.00 92.00 123 GLN A N 1
ATOM 948 C CA . GLN A 1 123 ? -15.162 9.475 22.843 1.00 92.00 123 GLN A CA 1
ATOM 949 C C . GLN A 1 123 ? -14.987 10.935 22.368 1.00 92.00 123 GLN A C 1
ATOM 951 O O . GLN A 1 123 ? -15.551 11.285 21.326 1.00 92.00 123 GLN A O 1
ATOM 956 N N . PRO A 1 124 ? -14.220 11.815 23.048 1.00 89.25 124 PRO A N 1
ATOM 957 C CA . PRO A 1 124 ? -14.033 13.194 22.589 1.00 89.25 124 PRO A CA 1
ATOM 958 C C . PRO A 1 124 ? -13.339 13.266 21.222 1.00 89.25 124 PRO A C 1
ATOM 960 O O . PRO A 1 124 ? -13.710 14.072 20.366 1.00 89.25 124 PRO A O 1
ATOM 963 N N . TRP A 1 125 ? -12.364 12.385 20.990 1.00 84.12 125 TRP A N 1
ATOM 964 C CA . TRP A 1 125 ? -11.639 12.297 19.726 1.00 84.12 125 TRP A CA 1
ATOM 965 C C . TRP A 1 125 ? -12.503 11.701 18.620 1.00 84.12 125 TRP A C 1
ATOM 967 O O . TRP A 1 125 ? -12.510 12.244 17.518 1.00 84.12 125 TRP A O 1
ATOM 977 N N . MET A 1 126 ? -13.296 10.665 18.913 1.00 86.75 126 MET A N 1
ATOM 978 C CA . MET A 1 126 ? -14.281 10.121 17.970 1.00 86.75 126 MET A CA 1
ATOM 979 C C . MET A 1 126 ? -15.239 11.211 17.481 1.00 86.75 126 MET A C 1
ATOM 981 O O . MET A 1 126 ? -15.443 11.353 16.276 1.00 86.75 126 MET A O 1
ATOM 985 N N . LYS A 1 127 ? -15.760 12.047 18.389 1.00 85.44 127 LYS A N 1
ATOM 986 C CA . LYS A 1 127 ? -16.608 13.191 18.016 1.00 85.44 127 LYS A CA 1
ATOM 987 C C . LYS A 1 127 ? -15.875 14.171 17.105 1.00 85.44 127 LYS A C 1
ATOM 989 O O . LYS A 1 127 ? -16.437 14.574 16.096 1.00 85.44 127 LYS A O 1
ATOM 994 N N . LYS A 1 128 ? -14.619 14.520 17.399 1.00 82.50 128 LYS A N 1
ATOM 995 C CA . LYS A 1 128 ? -13.817 15.419 16.547 1.00 82.50 128 LYS A CA 1
ATOM 996 C C . LYS A 1 128 ? -13.566 14.833 15.153 1.00 82.50 128 LYS A C 1
ATOM 998 O O . LYS A 1 128 ? -13.692 15.543 14.161 1.00 82.50 128 LYS A O 1
ATOM 1003 N N . VAL A 1 129 ? -13.247 13.541 15.081 1.00 80.12 129 VAL A N 1
ATOM 1004 C CA . VAL A 1 129 ? -13.007 12.822 13.823 1.00 80.12 129 VAL A CA 1
ATOM 1005 C C . VAL A 1 129 ? -14.288 12.721 12.994 1.00 80.12 129 VAL A C 1
ATOM 1007 O O . VAL A 1 129 ? -14.213 12.879 11.779 1.00 80.12 129 VAL A O 1
ATOM 1010 N N . MET A 1 130 ? -15.454 12.517 13.618 1.00 76.44 130 MET A N 1
ATOM 1011 C CA . MET A 1 130 ? -16.754 12.424 12.933 1.00 76.44 130 MET A CA 1
ATOM 1012 C C . MET A 1 130 ? -17.391 13.787 12.608 1.00 76.44 130 MET A C 1
ATOM 1014 O O . MET A 1 130 ? -18.122 13.888 11.632 1.00 76.44 130 MET A O 1
ATOM 1018 N N . SER A 1 131 ? -17.090 14.840 13.373 1.00 74.06 131 SER A N 1
ATOM 1019 C CA . SER A 1 131 ? -17.704 16.178 13.247 1.00 74.06 131 SER A CA 1
ATOM 1020 C C . SER A 1 131 ? -17.243 16.979 12.015 1.00 74.06 131 SER A C 1
ATOM 1022 O O . SER A 1 131 ? -17.800 18.030 11.703 1.00 74.06 131 SER A O 1
ATOM 1024 N N . VAL A 1 132 ? -16.265 16.496 11.239 1.00 60.44 132 VAL A N 1
ATOM 1025 C CA . VAL A 1 132 ? -15.887 17.152 9.973 1.00 60.44 132 VAL A CA 1
ATOM 1026 C C . VAL A 1 132 ? -16.901 16.810 8.870 1.00 60.44 132 VAL A C 1
ATOM 1028 O O . VAL A 1 132 ? -16.655 15.930 8.046 1.00 60.44 132 VAL A O 1
ATOM 1031 N N . SER A 1 133 ? -18.049 17.500 8.907 1.00 56.66 133 SER A N 1
ATOM 1032 C CA . SER A 1 133 ? -18.897 17.894 7.769 1.00 56.66 133 SER A CA 1
ATOM 1033 C C . SER A 1 133 ? -20.004 18.856 8.240 1.00 56.66 133 SER A C 1
ATOM 1035 O O . SER A 1 133 ? -21.145 18.438 8.402 1.00 56.66 133 SER A O 1
ATOM 1037 N N . LEU A 1 134 ? -19.689 20.142 8.452 1.00 49.12 134 LEU A N 1
ATOM 1038 C CA . LEU A 1 134 ? -20.703 21.213 8.576 1.00 49.12 134 LEU A CA 1
ATOM 1039 C C . LEU A 1 134 ? -20.295 22.552 7.921 1.00 49.12 134 LEU A C 1
ATOM 1041 O O . LEU A 1 134 ? -20.849 23.592 8.249 1.00 49.12 134 LEU A O 1
ATOM 1045 N N . TRP A 1 135 ? -19.384 22.547 6.941 1.00 43.56 135 TRP A N 1
ATOM 1046 C CA . TRP A 1 135 ? -19.147 23.727 6.089 1.00 43.56 135 TRP A CA 1
ATOM 1047 C C . TRP A 1 135 ? -19.448 23.440 4.618 1.00 43.56 135 TRP A C 1
ATOM 1049 O O . TRP A 1 135 ? -18.684 23.824 3.748 1.00 43.56 135 TRP A O 1
ATOM 1059 N N . VAL A 1 136 ? -20.559 22.761 4.324 1.00 51.28 136 VAL A N 1
ATOM 1060 C CA . VAL A 1 136 ? -21.238 22.899 3.024 1.00 51.28 136 VAL A CA 1
ATOM 1061 C C . VAL A 1 136 ? -22.743 22.816 3.264 1.00 51.28 136 VAL A C 1
ATOM 1063 O O . VAL A 1 136 ? -23.362 21.808 2.977 1.00 51.28 136 VAL A O 1
ATOM 1066 N N . THR A 1 137 ? -23.303 23.858 3.873 1.00 55.47 137 THR A N 1
ATOM 1067 C CA . THR A 1 137 ? -24.604 24.446 3.513 1.00 55.47 137 THR A CA 1
ATOM 1068 C C . THR A 1 137 ? -24.807 25.664 4.400 1.00 55.47 137 THR A C 1
ATOM 1070 O O . THR A 1 137 ? -25.293 25.561 5.524 1.00 55.47 137 THR A O 1
ATOM 1073 N N . ASN A 1 138 ? -24.450 26.830 3.880 1.00 37.72 138 ASN A N 1
ATOM 1074 C CA . ASN A 1 138 ? -25.292 27.989 4.109 1.00 37.72 138 ASN A CA 1
ATOM 1075 C C . ASN A 1 138 ? -25.382 28.738 2.780 1.00 37.72 138 ASN A C 1
ATOM 1077 O O . ASN A 1 138 ? -24.435 29.399 2.359 1.00 37.72 138 ASN A O 1
ATOM 1081 N N . LEU A 1 139 ? -26.491 28.510 2.082 1.00 52.00 139 LEU A N 1
ATOM 1082 C CA . LEU A 1 139 ? -26.958 29.332 0.975 1.00 52.00 139 LEU A CA 1
ATOM 1083 C C . LEU A 1 139 ? -28.254 30.010 1.448 1.00 52.00 139 LEU A C 1
ATOM 1085 O O . LEU A 1 139 ? -29.017 29.383 2.183 1.00 52.00 139 LEU A O 1
ATOM 1089 N N . SER A 1 140 ? -28.476 31.233 0.953 1.00 49.34 140 SER A N 1
ATOM 1090 C CA . SER A 1 140 ? -29.551 32.207 1.235 1.00 49.34 140 SER A CA 1
ATOM 1091 C C . SER A 1 140 ? -29.203 33.149 2.395 1.00 49.34 140 SER A C 1
ATOM 1093 O O . SER A 1 140 ? -29.069 32.716 3.532 1.00 49.34 140 SER A O 1
ATOM 1095 N N . ILE A 1 141 ? -28.987 34.450 2.171 1.00 48.62 141 ILE A N 1
ATOM 1096 C CA . ILE A 1 141 ? -29.724 35.417 1.327 1.00 48.62 141 ILE A CA 1
ATOM 1097 C C . ILE A 1 141 ? -28.759 36.270 0.497 1.00 48.62 141 ILE A C 1
ATOM 1099 O O . ILE A 1 141 ? -27.713 36.669 1.054 1.00 48.62 141 ILE A O 1
#

Radius of gyration: 37.63 Å; chains: 1; bounding box: 102×48×75 Å

Secondary structure (DSSP, 8-state):
-HHHHHHHHHHHHHHHHHHHHHHHHHHHHHHHHHHHHHHHHHHHHHHHHHHHHTS------------PPPPPPB----THHHHHHHHHHHHHHHHTGGG--SHHHHHHHHHHTB-HHHHHHHHHHHHHHH----SS-----

Sequence (141 aa):
MEIDKKDSKLAGVQAQLTELMAVVKEERKVRKEAEERLDRREAQLEKALKTADNQPPAPASPAKGPKIGIPDKFDGTRGAKAEVFINQVNLYVLANGHLFETDRAIMVFVLSYLTGPASSWAQPWMKKVMSVSLWVTNLSI

InterPro domains:
  IPR032549 RTL1/3-8/LDOC, capsid-like domain [PF16297] (67-128)

Foldseek 3Di:
DVVVVVVVVVVVVVVVVVVVVVVVVVVVVVVVVVVVVVVVVVVVVVVVVVVVVPDDPDPPPPPDPDDQDAAAAAAPDDDPSVVSRVVNLVVVCVVPVVQPVDPLSSVVRSLVRYDHNRVVVCVVVVCVSPVPDDPPDDDDD

=== Feature glossary ===
A reading guide for the features in this record.

Start from the sequence.

  · This is the polypeptide sequence — one letter per residue, N-terminus first. Length ranges from a few dozen residues for small domains to over a thousand for large multi-domain proteins.

Fold it, and you get atomic coordinates and the backbone conformation that goes with them.

  · Structure coordinates are given as an mmCIF _atom_site loop: one row per atom with element, residue name, chain id, sequence number, and x/y/z position in Å. Only the four main-chain atoms per residue are included here; side chains are omitted to keep the record compact.

  · Backbone dihedral angles. Every residue except chain termini has a φ (preceding-C → N → Cα → C) and a ψ (N → Cα → C → next-N). They are reported in degrees following the IUPAC sign convention. Secondary structure is essentially a statement about which (φ, ψ) basin each residue occupies.

  · The SS8 string is DSSP's per-residue secondary-structure call. α-helix (H) means an i→i+4 H-bond ladder; β-strand (E) means the residue participates in a β-sheet; 3₁₀ (G) and π (I) are tighter and wider helices; T/S are turns/bends; '-' is loop.

  · SS3 is a coarse helix/strand/coil call (letters a/b/c) made by the P-SEA algorithm from inter-Cα distances and dihedrals. It is less detailed than DSSP but needs only Cα positions.

Summarize the fold with a handful of shape descriptors and a per-residue structural alphabet.

  · Radius of gyration (Rg) is the root-mean-square distance of Cα atoms from their centroid — a single number for overall size and compactness. A globular domain of N residues has Rg ≈ 2.2·N^0.38 Å; an extended or disordered chain has a much larger Rg. The Cα contact count is the number of residue pairs whose Cα atoms are within 8 Å and are more than four positions apart in sequence — a standard proxy for tertiary packing density. The bounding box is the smallest axis-aligned box enclosing all Cα atoms.

  · The Foldseek 3Di string encodes local tertiary geometry as a 20-letter alphabet — one character per residue — derived from the relative positions of nearby Cα atoms. Unlike the amino-acid sequence, 3Di is a direct function of the 3D structure, so two proteins with the same fold have similar 3Di strings even at low sequence identity.

  · Solvent-accessible surface area (SASA) is the area in Å² traced out by the centre of a 1.4 Å probe sphere (a water molecule) rolled over the protein's van der Waals surface (Shrake–Rupley / Lee–Richards construction). Buried residues have near-zero SASA; fully exposed residues can exceed 200 Å². The total SASA scales roughly with the number of surface residues.

Ask how reliable the model is.

  · pLDDT (predicted Local Distance Difference Test) is AlphaFold's per-residue confidence score, ranging from 0 to 100. Values above 90 indicate high confidence (typically well-packed cores); 70–90 is confident; 50–70 low confidence; below 50 usually means the region is disordered or the prediction is unreliable there. AlphaFold stores pLDDT in the mmCIF B-factor column.

  · B-factor (Debye–Waller factor) reflects atomic displacement in the crystal lattice. It is an experimental observable (units Å²), not a prediction; low values mean the atom is pinned down, high values mean it moves or is heterogeneous across the crystal.

  · Predicted Aligned Error (PAE) is an AlphaFold confidence matrix: entry (i, j) is the expected error in the position of residue j, in ångströms, when the prediction is superimposed on the true structure at residue i. Low PAE within a block of residues means that block is internally rigid and well-predicted; high PAE between two blocks means their relative placement is uncertain even if each block individually is confident.

Place it in context: what it resembles, what it is annotated as, and how it looks.

  · Nearest PDB neighbors are the top structural matches found by Foldseek when searching this structure against the entire Protein Data Bank. Each hit reports a TM-score (0 to 1; >0.5 almost always implies the same fold) and an E-value. These are *structural* homologs — they may share no detectable sequence similarity.

  · Functional annotations link the protein to curated databases. InterPro entries identify conserved domains and families by matching the sequence against member-database signatures (Pfam, PROSITE, CDD, …). Gene Ontology (GO) terms describe molecular function, biological process, and cellular component in a controlled vocabulary. CATH places the structure in a hierarchical fold classification (Class/Architecture/Topology/Homologous-superfamily). The organism is the source species.

  · Three diagnostic plots accompany the record. The Cα contact map visualizes the tertiary structure as a 2D adjacency matrix (8 Å cutoff, sequence-local contacts suppressed). The Ramachandran plot shows the distribution of backbone (φ, ψ) torsions, with points in the α and β basins reflecting secondary structure content. The PAE plot shows AlphaFold's inter-residue confidence as a color matrix.

  · Six rendered views show the 3D structure from the faces of a cube — i.e. along ±x, ±y, ±z. Rendering representation is drawn randomly per protein from cartoon (secondary-structure ribbons), sticks (backbone bonds), or molecular surface; coloring is either N→C rainbow (blue at the N-terminus through red at the C-terminus) or one color per chain.